Protein AF-A0A820L329-F1 (afdb_monomer)

Sequence (173 aa):
KFTYWPLSLTNNNYLNRQKLFRLERLPNFVTLNRSIDALGKIIDNKDSLLIKPFLNLSNNIDKDQLKNYAQDQIRNVENNLTDDNEYNHATLNNSQRQAIKNALENRLTFIQGPPGTGKTETSAWIIHLWLQNFFQEGQPILICAETHQAVDNLTRRLLQYRQYRLIRYGEPR

Mean predicted aligned error: 13.19 Å

Foldseek 3Di:
DDDDDDDDDDDDDDDDPDPPDDDDDDDDVVVVVVVVVVVVVCVVPVVPPLNVVVVVVVVPDDPVVQVVVLVVQQVPQVVFPPDCPVVVVDPDDPLLVVQLVCLSRGPDGDDDDDPPNCPLVSVLVSVVCCVVTPDDPPDDDDDDDPDLVSVVSSVVNNCVVVPDPDDDPDDRD

Radius of gyration: 24.5 Å; Cα contacts (8 Å, |Δi|>4): 62; chains: 1; bounding box: 47×42×77 Å

Solvent-accessible surface area (backbone atoms only — not comparable to full-atom values): 11709 Å² total; per-residue (Å²): 134,89,90,84,84,87,89,80,86,75,93,74,85,92,87,78,97,67,79,86,78,84,88,76,92,71,83,68,59,66,64,52,50,53,52,53,54,51,53,50,54,48,65,77,40,51,83,36,82,82,45,35,64,60,58,41,60,76,58,77,60,59,70,66,59,59,51,52,65,46,54,78,62,35,84,73,54,82,83,71,74,85,67,74,64,69,71,66,72,48,97,65,54,72,69,50,49,51,52,37,53,45,51,74,56,34,97,75,66,89,86,84,74,67,91,88,70,47,63,65,58,45,52,42,50,43,52,50,51,40,56,74,74,73,45,59,96,88,60,83,84,88,85,84,62,98,43,71,67,58,44,51,54,44,48,57,57,51,58,71,70,74,76,75,94,79,82,83,86,72,87,86,129

InterPro domains:
  IPR027417 P-loop containing nucleoside triphosphate hydrolase [G3DSA:3.40.50.300] (12-173)
  IPR027417 P-loop containing nucleoside triphosphate hydrolase [SSF52540] (43-165)
  IPR041677 DNA2/NAM7 helicase, helicase domain [PF13086] (92-171)
  IPR045055 DNA2/NAM7-like helicase [PTHR10887] (16-169)

pLDDT: mean 73.44, std 17.77, range [30.17, 94.19]

Organism: NCBI:txid392033

Structure (mmCIF, N/CA/C/O backbone):
data_AF-A0A820L329-F1
#
_entry.id   AF-A0A820L329-F1
#
loop_
_atom_site.group_PDB
_atom_site.id
_atom_site.type_symbol
_atom_site.label_atom_id
_atom_site.label_alt_id
_atom_site.label_comp_id
_atom_site.label_asym_id
_atom_site.label_entity_id
_atom_site.label_seq_id
_atom_site.pdbx_PDB_ins_code
_atom_site.Cartn_x
_atom_site.Cartn_y
_atom_site.Cartn_z
_atom_site.occupancy
_atom_site.B_iso_or_equiv
_atom_site.auth_seq_id
_atom_site.auth_comp_id
_atom_site.auth_asym_id
_atom_site.auth_atom_id
_atom_site.pdbx_PDB_model_num
ATOM 1 N N . LYS A 1 1 ? 24.594 5.298 -24.286 1.00 37.44 1 LYS A N 1
ATOM 2 C CA . LYS A 1 1 ? 24.791 3.947 -24.873 1.00 37.44 1 LYS A CA 1
ATOM 3 C C . LYS A 1 1 ? 24.658 4.089 -26.386 1.00 37.44 1 LYS A C 1
ATOM 5 O O . LYS A 1 1 ? 23.753 4.785 -26.813 1.00 37.44 1 LYS A O 1
ATOM 10 N N . PHE A 1 2 ? 25.638 3.556 -27.111 1.00 30.17 2 PHE A N 1
ATOM 11 C CA . PHE A 1 2 ? 26.099 3.905 -28.462 1.00 30.17 2 PHE A CA 1
ATOM 12 C C . PHE A 1 2 ? 25.037 4.179 -29.540 1.00 30.17 2 PHE A C 1
ATOM 14 O O . PHE A 1 2 ? 24.127 3.382 -29.739 1.00 30.17 2 PHE A O 1
ATOM 21 N N . THR A 1 3 ? 25.248 5.250 -30.308 1.00 33.88 3 THR A N 1
ATOM 22 C CA . THR A 1 3 ? 24.718 5.429 -31.667 1.00 33.88 3 THR A CA 1
ATOM 23 C C . THR A 1 3 ? 25.863 5.197 -32.652 1.00 33.88 3 THR A C 1
ATOM 25 O O . THR A 1 3 ? 26.826 5.959 -32.659 1.00 33.88 3 THR A O 1
ATOM 28 N N . TYR A 1 4 ? 25.773 4.132 -33.447 1.00 36.66 4 TYR A N 1
ATOM 29 C CA . TYR A 1 4 ? 26.668 3.837 -34.570 1.00 36.66 4 TYR A CA 1
ATOM 30 C C . TYR A 1 4 ? 25.865 3.994 -35.865 1.00 36.66 4 TYR A C 1
ATOM 32 O O . TYR A 1 4 ? 24.697 3.605 -35.898 1.00 36.66 4 TYR A O 1
ATOM 40 N N . TRP A 1 5 ? 26.466 4.568 -36.910 1.00 54.19 5 TRP A N 1
ATOM 41 C CA . TRP A 1 5 ? 25.777 4.896 -38.162 1.00 54.19 5 TRP A CA 1
ATOM 42 C C . TRP A 1 5 ? 26.609 4.475 -39.377 1.00 54.19 5 TRP A C 1
ATOM 44 O O . TRP A 1 5 ? 27.656 5.077 -39.614 1.00 54.19 5 TRP A O 1
ATOM 54 N N . PRO A 1 6 ? 26.162 3.505 -40.194 1.00 39.22 6 PRO A N 1
ATOM 55 C CA . PRO A 1 6 ? 26.662 3.354 -41.547 1.00 39.22 6 PRO A CA 1
ATOM 56 C C . PRO A 1 6 ? 25.596 3.869 -42.524 1.00 39.22 6 PRO A C 1
ATOM 58 O O . PRO A 1 6 ? 24.567 3.237 -42.745 1.00 39.22 6 PRO A O 1
ATOM 61 N N . LEU A 1 7 ? 25.834 5.046 -43.104 1.00 42.06 7 LEU A N 1
ATOM 62 C CA . LEU A 1 7 ? 25.127 5.500 -44.303 1.00 42.06 7 LEU A CA 1
ATOM 63 C C . LEU A 1 7 ? 25.887 4.954 -45.514 1.00 42.06 7 LEU A C 1
ATOM 65 O O . LEU A 1 7 ? 26.900 5.522 -45.911 1.00 42.06 7 LEU A O 1
ATOM 69 N N . SER A 1 8 ? 25.395 3.875 -46.117 1.00 40.34 8 SER A N 1
ATOM 70 C CA . SER A 1 8 ? 25.699 3.552 -47.512 1.00 40.34 8 SER A CA 1
ATOM 71 C C . SER A 1 8 ? 24.401 3.580 -48.316 1.00 40.34 8 SER A C 1
ATOM 73 O O . SER A 1 8 ? 23.662 2.605 -48.420 1.00 40.34 8 SER A O 1
ATOM 75 N N . LEU A 1 9 ? 24.103 4.751 -48.880 1.00 44.81 9 LEU A N 1
ATOM 76 C CA . LEU A 1 9 ? 23.098 4.901 -49.926 1.00 44.81 9 LEU A CA 1
ATOM 77 C C . LEU A 1 9 ? 23.744 4.452 -51.238 1.00 44.81 9 LEU A C 1
ATOM 79 O O . LEU A 1 9 ? 24.475 5.216 -51.864 1.00 44.81 9 LEU A O 1
ATOM 83 N N . THR A 1 10 ? 23.510 3.204 -51.642 1.00 40.66 10 THR A N 1
ATOM 84 C CA . THR A 1 10 ? 23.747 2.811 -53.033 1.00 40.66 10 THR A CA 1
ATOM 85 C C . THR A 1 10 ? 22.463 3.033 -53.819 1.00 40.66 10 THR A C 1
ATOM 87 O O . THR A 1 10 ? 21.402 2.501 -53.499 1.00 40.66 10 THR A O 1
ATOM 90 N N . ASN A 1 11 ? 22.574 3.891 -54.830 1.00 43.16 11 ASN A N 1
ATOM 91 C CA . ASN A 1 11 ? 21.551 4.134 -55.832 1.00 43.16 11 ASN A CA 1
ATOM 92 C C . ASN A 1 11 ? 21.345 2.853 -56.644 1.00 43.16 11 ASN A C 1
ATOM 94 O O . ASN A 1 11 ? 22.139 2.578 -57.539 1.00 43.16 11 ASN A O 1
ATOM 98 N N . ASN A 1 12 ? 20.294 2.086 -56.360 1.00 38.50 12 ASN A N 1
ATOM 99 C CA . ASN A 1 12 ? 19.548 1.404 -57.410 1.00 38.50 12 ASN A CA 1
ATOM 100 C C . ASN A 1 12 ? 18.160 0.970 -56.936 1.00 38.50 12 ASN A C 1
ATOM 102 O O . ASN A 1 12 ? 17.969 0.425 -55.853 1.00 38.50 12 ASN A O 1
ATOM 106 N N . ASN A 1 13 ? 17.198 1.294 -57.791 1.00 49.25 13 ASN A N 1
ATOM 107 C CA . ASN A 1 13 ? 15.767 1.125 -57.623 1.00 49.25 13 ASN A CA 1
ATOM 108 C C . ASN A 1 13 ? 15.326 -0.348 -57.523 1.00 49.25 13 ASN A C 1
ATOM 110 O O . ASN A 1 13 ? 16.001 -1.252 -58.007 1.00 49.25 13 ASN A O 1
ATOM 114 N N . TYR A 1 14 ? 14.090 -0.507 -57.032 1.00 43.03 14 TYR A N 1
ATOM 115 C CA . TYR A 1 14 ? 13.222 -1.688 -57.118 1.00 43.03 14 TYR A CA 1
ATOM 116 C C . TYR A 1 14 ? 13.489 -2.801 -56.094 1.00 43.03 14 TYR A C 1
ATOM 118 O O . TYR A 1 14 ? 14.047 -3.831 -56.438 1.00 43.03 14 TYR A O 1
ATOM 126 N N . LEU A 1 15 ? 13.026 -2.605 -54.848 1.00 42.00 15 LEU A N 1
ATOM 127 C CA . LEU A 1 15 ? 12.323 -3.597 -54.005 1.00 42.00 15 LEU A CA 1
ATOM 128 C C . LEU A 1 15 ? 12.117 -3.048 -52.576 1.00 42.00 15 LEU A C 1
ATOM 130 O O . LEU A 1 15 ? 13.067 -2.865 -51.826 1.00 42.00 15 LEU A O 1
ATOM 134 N N . ASN A 1 16 ? 10.841 -2.878 -52.209 1.00 41.09 16 ASN A N 1
ATOM 135 C CA . ASN A 1 16 ? 10.220 -3.135 -50.900 1.00 41.09 16 ASN A CA 1
ATOM 136 C C . ASN A 1 16 ? 9.482 -1.987 -50.208 1.00 41.09 16 ASN A C 1
ATOM 138 O O . ASN A 1 16 ? 9.943 -0.862 -50.064 1.00 41.09 16 ASN A O 1
ATOM 142 N N . ARG A 1 17 ? 8.330 -2.384 -49.658 1.00 46.44 17 ARG A N 1
ATOM 143 C CA . ARG A 1 17 ? 7.530 -1.741 -48.611 1.00 46.44 17 ARG A CA 1
ATOM 144 C C . ARG A 1 17 ? 8.326 -1.551 -47.303 1.00 46.44 17 ARG A C 1
ATOM 146 O O . ARG A 1 17 ? 7.874 -1.963 -46.242 1.00 46.44 17 ARG A O 1
ATOM 153 N N . GLN A 1 18 ? 9.513 -0.959 -47.351 1.00 53.59 18 GLN A N 1
ATOM 154 C CA . GLN A 1 18 ? 10.303 -0.600 -46.178 1.00 53.59 18 GLN A CA 1
ATOM 155 C C . GLN A 1 18 ? 10.213 0.912 -45.989 1.00 53.59 18 GLN A C 1
ATOM 157 O O . GLN A 1 18 ? 11.129 1.662 -46.312 1.00 53.59 18 GLN A O 1
ATOM 162 N N . LYS A 1 19 ? 9.071 1.384 -45.475 1.00 63.12 19 LYS A N 1
ATOM 163 C CA . LYS A 1 19 ? 9.044 2.714 -44.858 1.00 63.12 19 LYS A CA 1
ATOM 164 C C . LYS A 1 19 ? 10.037 2.667 -43.695 1.00 63.12 19 LYS A C 1
ATOM 166 O O . LYS A 1 19 ? 9.826 1.913 -42.748 1.00 63.12 19 LYS A O 1
ATOM 171 N N . LEU A 1 20 ? 11.130 3.423 -43.788 1.00 72.19 20 LEU A N 1
ATOM 172 C CA . LEU A 1 20 ? 12.018 3.630 -42.649 1.00 72.19 20 LEU A CA 1
ATOM 173 C C . LEU A 1 20 ? 11.247 4.439 -41.601 1.00 72.19 20 LEU A C 1
ATOM 175 O O . LEU A 1 20 ? 10.922 5.604 -41.822 1.00 72.19 20 LEU A O 1
ATOM 179 N N . PHE A 1 21 ? 10.935 3.811 -40.470 1.00 80.56 21 PHE A N 1
ATOM 180 C CA . PHE A 1 21 ? 10.351 4.488 -39.318 1.00 80.56 21 PHE A CA 1
ATOM 181 C C . PHE A 1 21 ? 11.456 4.827 -38.319 1.00 80.56 21 PHE A C 1
ATOM 183 O O . PHE A 1 21 ? 12.270 3.975 -37.965 1.00 80.56 21 PHE A O 1
ATOM 190 N N . ARG A 1 22 ? 11.465 6.073 -37.840 1.00 83.19 22 ARG A N 1
ATOM 191 C CA . ARG A 1 22 ? 12.296 6.513 -36.717 1.00 83.19 22 ARG A CA 1
ATOM 192 C C . ARG A 1 22 ? 11.413 6.576 -35.479 1.00 83.19 22 ARG A C 1
ATOM 194 O O . ARG A 1 22 ? 10.437 7.319 -35.455 1.00 83.19 22 ARG A O 1
ATOM 201 N N . LEU A 1 23 ? 11.754 5.791 -34.465 1.00 87.94 23 LEU A N 1
ATOM 202 C CA . LEU A 1 23 ? 11.126 5.858 -33.150 1.00 87.94 23 LEU A CA 1
ATOM 203 C C . LEU A 1 23 ? 12.011 6.696 -32.236 1.00 87.94 23 LEU A C 1
ATOM 205 O O . LEU A 1 23 ? 13.149 6.325 -31.954 1.00 87.94 23 LEU A O 1
ATOM 209 N N . GLU A 1 24 ? 11.478 7.820 -31.771 1.00 90.00 24 GLU A N 1
ATOM 210 C CA . GLU A 1 24 ? 12.143 8.672 -30.791 1.00 90.00 24 GLU A CA 1
ATOM 211 C C . GLU A 1 24 ? 11.385 8.639 -29.473 1.00 90.00 24 GLU A C 1
ATOM 213 O O . GLU A 1 24 ? 10.159 8.756 -29.431 1.00 90.00 24 GLU A O 1
ATOM 218 N N . ARG A 1 25 ? 12.121 8.485 -28.370 1.00 87.94 25 ARG A N 1
ATOM 219 C CA . ARG A 1 25 ? 11.538 8.568 -27.035 1.00 87.94 25 ARG A CA 1
ATOM 220 C C . ARG A 1 25 ? 11.445 10.033 -26.627 1.00 87.94 25 ARG A C 1
ATOM 222 O O . ARG A 1 25 ? 12.459 10.653 -26.321 1.00 87.94 25 ARG A O 1
ATOM 229 N N . LEU A 1 26 ? 10.226 10.549 -26.579 1.00 91.00 26 LEU A N 1
ATOM 230 C CA . LEU A 1 26 ? 9.940 11.897 -26.100 1.00 91.00 26 LEU A CA 1
ATOM 231 C C . LEU A 1 26 ? 9.678 11.917 -24.581 1.00 91.00 26 LEU A C 1
ATOM 233 O O . LEU A 1 26 ? 9.409 10.866 -23.981 1.00 91.00 26 LEU A O 1
ATOM 237 N N . PRO A 1 27 ? 9.748 13.098 -23.939 1.00 87.06 27 PRO A N 1
ATOM 238 C CA . PRO A 1 27 ? 9.321 13.275 -22.555 1.00 87.06 27 PRO A CA 1
ATOM 239 C C . PRO A 1 27 ? 7.856 12.866 -22.346 1.00 87.06 27 PRO A C 1
ATOM 241 O O . PRO A 1 27 ? 7.007 13.042 -23.220 1.00 87.06 27 PRO A O 1
ATOM 244 N N . ASN A 1 28 ? 7.542 12.332 -21.163 1.00 86.88 28 ASN A N 1
ATOM 245 C CA . ASN A 1 28 ? 6.184 11.908 -20.829 1.00 86.88 28 ASN A CA 1
ATOM 246 C C . ASN A 1 28 ? 5.343 13.089 -20.318 1.00 86.88 28 ASN A C 1
ATOM 248 O O . ASN A 1 28 ? 5.148 13.265 -19.114 1.00 86.88 28 ASN A O 1
ATOM 252 N N . PHE A 1 29 ? 4.827 13.886 -21.252 1.00 91.00 29 PHE A N 1
ATOM 253 C CA . PHE A 1 29 ? 3.958 15.024 -20.943 1.00 91.00 29 PHE A CA 1
ATOM 254 C C . PHE A 1 29 ? 2.618 14.611 -20.319 1.00 91.00 29 PHE A C 1
ATOM 256 O O . PHE A 1 29 ? 2.042 15.377 -19.553 1.00 91.00 29 PHE A O 1
ATOM 263 N N . VAL A 1 30 ? 2.141 13.385 -20.573 1.00 88.88 30 VAL A N 1
ATOM 264 C CA . VAL A 1 30 ? 0.887 12.881 -19.989 1.00 88.88 30 VAL A CA 1
ATOM 265 C C . VAL A 1 30 ? 1.001 12.770 -18.470 1.00 88.88 30 VAL A C 1
ATOM 267 O O . VAL A 1 30 ? 0.102 13.208 -17.756 1.00 88.88 30 VAL A O 1
ATOM 270 N N . THR A 1 31 ? 2.103 12.217 -17.955 1.00 87.75 31 THR A N 1
ATOM 271 C CA . THR A 1 31 ? 2.330 12.146 -16.503 1.00 87.75 31 THR A CA 1
ATOM 272 C C . THR A 1 31 ? 2.473 13.536 -15.889 1.00 87.75 31 THR A C 1
ATOM 274 O O . THR A 1 31 ? 1.893 13.781 -14.836 1.00 87.75 31 THR A O 1
ATOM 277 N N . LEU A 1 32 ? 3.187 14.453 -16.550 1.00 88.94 32 LEU A N 1
ATOM 278 C CA . LEU A 1 32 ? 3.360 15.819 -16.052 1.00 88.94 32 LEU A CA 1
ATOM 279 C C . LEU A 1 32 ? 2.019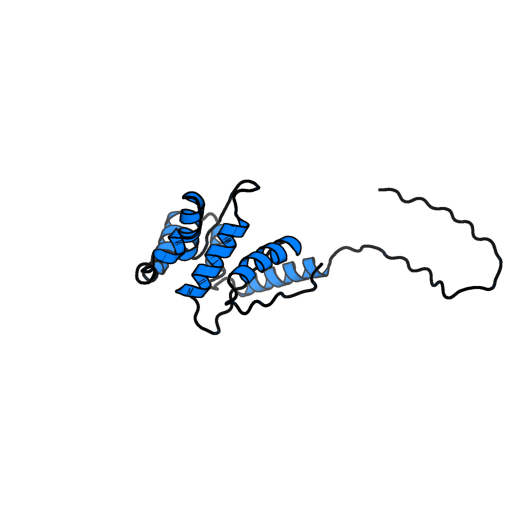 16.556 -15.935 1.00 88.94 32 LEU A C 1
ATOM 281 O O . LEU A 1 32 ? 1.706 17.087 -14.873 1.00 88.94 32 LEU A O 1
ATOM 285 N N . ASN A 1 33 ? 1.212 16.533 -16.997 1.00 94.19 33 ASN A N 1
ATOM 286 C CA . ASN A 1 33 ? -0.086 17.206 -17.013 1.00 94.19 33 ASN A CA 1
ATOM 287 C C . ASN A 1 33 ? -1.027 16.626 -15.952 1.00 94.19 33 ASN A C 1
ATOM 289 O O . ASN A 1 33 ? -1.658 17.382 -15.225 1.00 94.19 33 ASN A O 1
ATOM 293 N N . ARG A 1 34 ? -1.034 15.298 -15.761 1.00 92.12 34 ARG A N 1
ATOM 294 C CA . ARG A 1 34 ? -1.809 14.660 -14.681 1.00 92.12 34 ARG A CA 1
ATOM 295 C C . ARG A 1 34 ? -1.413 15.160 -13.292 1.00 92.12 34 ARG A C 1
ATOM 297 O O . ARG A 1 34 ? -2.289 15.345 -12.452 1.00 92.12 34 ARG A O 1
ATOM 304 N N . SER A 1 35 ? -0.121 15.371 -13.041 1.00 91.44 35 SER A N 1
ATOM 305 C CA . SER A 1 35 ? 0.350 15.923 -11.766 1.00 91.44 35 SER A CA 1
ATOM 306 C C . SER A 1 35 ? -0.083 17.379 -11.580 1.00 91.44 35 SER A C 1
ATOM 308 O O . SER A 1 35 ? -0.508 17.744 -10.487 1.00 91.44 35 SER A O 1
ATOM 310 N N . ILE A 1 36 ? -0.020 18.195 -12.637 1.00 90.50 36 ILE A N 1
ATOM 311 C CA . ILE A 1 36 ? -0.489 19.590 -12.608 1.00 90.50 36 ILE A CA 1
ATOM 312 C C . ILE A 1 36 ? -1.997 19.638 -12.321 1.00 90.50 36 ILE A C 1
ATOM 314 O O . ILE A 1 36 ? -2.421 20.341 -11.405 1.00 90.50 36 ILE A O 1
ATOM 318 N N . ASP A 1 37 ? -2.791 18.826 -13.019 1.00 92.38 37 ASP A N 1
ATOM 319 C CA . ASP A 1 37 ? -4.241 18.737 -12.816 1.00 92.38 37 ASP A CA 1
ATOM 320 C C . ASP A 1 37 ? -4.594 18.276 -11.393 1.00 92.38 37 ASP A C 1
ATOM 322 O O . ASP A 1 37 ? -5.532 18.784 -10.775 1.00 92.38 37 ASP A O 1
ATOM 326 N N . ALA A 1 38 ? -3.845 17.311 -10.848 1.00 88.12 38 ALA A N 1
ATOM 327 C CA . ALA A 1 38 ? -4.039 16.832 -9.482 1.00 88.12 38 ALA A CA 1
ATOM 328 C C . ALA A 1 38 ? -3.758 17.930 -8.446 1.00 88.12 38 ALA A C 1
ATOM 330 O O . ALA A 1 38 ? -4.527 18.083 -7.498 1.00 88.12 38 ALA A O 1
ATOM 331 N N . LEU A 1 39 ? -2.699 18.723 -8.642 1.00 86.00 39 LEU A N 1
ATOM 332 C CA . LEU A 1 39 ? -2.394 19.869 -7.783 1.00 86.00 39 LEU A CA 1
ATOM 333 C C . LEU A 1 39 ? -3.475 20.949 -7.872 1.00 86.00 39 LEU A C 1
ATOM 335 O O . LEU A 1 39 ? -3.884 21.466 -6.834 1.00 86.00 39 LEU A O 1
ATOM 339 N N . GLY A 1 40 ? -3.986 21.235 -9.073 1.00 86.81 40 GLY A N 1
ATOM 340 C CA . GLY A 1 40 ? -5.132 22.131 -9.254 1.00 86.81 40 GLY A CA 1
ATOM 341 C C . GLY A 1 40 ? -6.335 21.682 -8.421 1.00 86.81 40 GLY A C 1
ATOM 342 O O . GLY A 1 40 ? -6.833 22.431 -7.587 1.00 86.81 40 GLY A O 1
ATOM 343 N N . LYS A 1 41 ? -6.708 20.400 -8.518 1.00 86.56 41 LYS A N 1
ATOM 344 C CA . LYS A 1 41 ? -7.821 19.830 -7.736 1.00 86.56 41 LYS A CA 1
ATOM 345 C C . LYS A 1 41 ? -7.609 19.886 -6.223 1.00 86.56 41 LYS A C 1
ATOM 347 O O . LYS A 1 41 ? -8.582 20.044 -5.485 1.00 86.56 41 LYS A O 1
ATOM 352 N N . ILE A 1 42 ? -6.370 19.733 -5.753 1.00 83.06 42 ILE A N 1
ATOM 353 C CA . ILE A 1 42 ? -6.019 19.882 -4.331 1.00 83.06 42 ILE A CA 1
ATOM 354 C C . ILE A 1 42 ? -6.233 21.327 -3.879 1.00 83.06 42 ILE A C 1
ATOM 356 O O . ILE A 1 42 ? -6.761 21.555 -2.793 1.00 83.06 42 ILE A O 1
ATOM 360 N N . ILE A 1 43 ? -5.846 22.295 -4.713 1.00 81.88 43 ILE A N 1
ATOM 361 C CA . ILE A 1 43 ? -6.001 23.725 -4.435 1.00 81.88 43 ILE A CA 1
ATOM 362 C C . ILE A 1 43 ? -7.479 24.126 -4.389 1.00 81.88 43 ILE A C 1
ATOM 364 O O . ILE A 1 43 ? -7.855 24.917 -3.524 1.00 81.88 43 ILE A O 1
ATOM 368 N N . ASP A 1 44 ? -8.302 23.554 -5.262 1.00 83.12 44 ASP A N 1
ATOM 369 C CA . ASP A 1 44 ? -9.739 23.834 -5.309 1.00 83.12 44 ASP A CA 1
ATOM 370 C C . ASP A 1 44 ? -10.495 23.201 -4.127 1.00 83.12 44 ASP A C 1
ATOM 372 O O . ASP A 1 44 ? -11.516 23.722 -3.688 1.00 83.12 44 ASP A O 1
ATOM 376 N N . ASN A 1 45 ? -9.980 22.098 -3.566 1.00 80.69 45 ASN A N 1
ATOM 377 C CA . ASN A 1 45 ? -10.606 21.342 -2.473 1.00 80.69 45 ASN A CA 1
ATOM 378 C C . ASN A 1 45 ? -9.822 21.413 -1.149 1.00 80.69 45 ASN A C 1
ATOM 380 O O . ASN A 1 45 ? -9.800 20.441 -0.388 1.00 80.69 45 ASN A O 1
ATOM 384 N N . LYS A 1 46 ? -9.173 22.546 -0.850 1.00 69.38 46 LYS A N 1
ATOM 385 C CA . LYS A 1 46 ? -8.311 22.711 0.343 1.00 69.38 46 LYS A CA 1
ATOM 386 C C . LYS A 1 46 ? -9.002 22.380 1.668 1.00 69.38 46 LYS A C 1
ATOM 388 O O . LYS A 1 46 ? -8.359 21.846 2.569 1.00 69.38 46 LYS A O 1
ATOM 393 N N . ASP A 1 47 ? -10.300 22.651 1.770 1.00 68.94 47 ASP A N 1
ATOM 394 C CA . ASP A 1 47 ? -11.085 22.418 2.988 1.00 68.94 47 ASP A CA 1
ATOM 395 C C . ASP A 1 47 ? -11.614 20.985 3.121 1.00 68.94 47 ASP A C 1
ATOM 397 O O . ASP A 1 47 ? -12.202 20.632 4.145 1.00 68.94 47 ASP A O 1
ATOM 401 N N . SER A 1 48 ? -11.385 20.131 2.117 1.00 70.62 48 SER A N 1
ATOM 402 C CA . SER A 1 48 ? -11.776 18.727 2.185 1.00 70.62 48 SER A CA 1
ATOM 403 C C . SER A 1 48 ? -11.134 18.057 3.395 1.00 70.62 48 SER A C 1
ATOM 405 O O . SER A 1 48 ? -9.912 18.069 3.558 1.00 70.62 48 SER A O 1
ATOM 407 N N . LEU A 1 49 ? -11.951 17.385 4.209 1.00 62.75 49 LEU A N 1
ATOM 408 C CA . LEU A 1 49 ? -11.489 16.602 5.358 1.00 62.75 49 LEU A CA 1
ATOM 409 C C . LEU A 1 49 ? -10.454 15.539 4.956 1.00 62.75 49 LEU A C 1
ATOM 411 O O . LEU A 1 49 ? -9.660 15.102 5.787 1.00 62.75 49 LEU A O 1
ATOM 415 N N . LEU A 1 50 ? -10.447 15.100 3.692 1.00 66.56 50 LEU A N 1
ATOM 416 C CA . LEU A 1 50 ? -9.442 14.178 3.156 1.00 66.56 50 LEU A CA 1
ATOM 417 C C . LEU A 1 50 ? -8.084 14.847 2.969 1.00 66.56 50 LEU A C 1
ATOM 419 O O . LEU A 1 50 ? -7.077 14.225 3.268 1.00 66.56 50 LEU A O 1
ATOM 423 N N . ILE A 1 51 ? -8.055 16.094 2.506 1.00 68.38 51 ILE A N 1
ATOM 424 C CA . ILE A 1 51 ? -6.842 16.791 2.058 1.00 68.38 51 ILE A CA 1
ATOM 425 C C . ILE A 1 51 ? -6.240 17.637 3.185 1.00 68.38 51 ILE A C 1
ATOM 427 O O . ILE A 1 51 ? -5.020 17.717 3.323 1.00 68.38 51 ILE A O 1
ATOM 431 N N . LYS A 1 52 ? -7.089 18.218 4.035 1.00 66.94 52 LYS A N 1
ATOM 432 C CA . LYS A 1 52 ? -6.706 19.116 5.128 1.00 66.94 52 LYS A CA 1
ATOM 433 C C . LYS A 1 52 ? -5.640 18.538 6.074 1.00 66.94 52 LYS A C 1
ATOM 435 O O . LYS A 1 52 ? -4.694 19.266 6.371 1.00 66.94 52 LYS A O 1
ATOM 440 N N . PRO A 1 53 ? -5.686 17.253 6.494 1.00 65.50 53 PRO A N 1
ATOM 441 C CA . PRO A 1 53 ? -4.611 16.671 7.301 1.00 65.50 53 PRO A CA 1
ATOM 442 C C . PRO A 1 53 ? -3.252 16.684 6.583 1.00 65.50 53 PRO A C 1
ATOM 444 O O . PRO A 1 53 ? -2.233 16.959 7.208 1.00 65.50 53 PRO A O 1
ATOM 447 N N . PHE A 1 54 ? -3.231 16.452 5.266 1.00 66.56 54 PHE A N 1
ATOM 448 C CA . PHE A 1 54 ? -2.006 16.455 4.458 1.00 66.56 54 PHE A CA 1
ATOM 449 C C . PHE A 1 54 ? -1.472 17.864 4.190 1.00 66.56 54 PHE A C 1
ATOM 451 O O . PHE A 1 54 ? -0.261 18.070 4.209 1.00 66.56 54 PHE A O 1
ATOM 458 N N . LEU A 1 55 ? -2.351 18.847 3.980 1.00 64.56 55 LEU A N 1
ATOM 459 C CA . LEU A 1 55 ? -1.940 20.248 3.842 1.00 64.56 55 LEU A CA 1
ATOM 460 C C . LEU A 1 55 ? -1.382 20.793 5.155 1.00 64.56 55 LEU A C 1
ATOM 462 O O . LEU A 1 55 ? -0.349 21.460 5.157 1.00 64.56 55 LEU A O 1
ATOM 466 N N . ASN A 1 56 ? -2.019 20.446 6.273 1.00 61.56 56 ASN A N 1
ATOM 467 C CA . ASN A 1 56 ? -1.516 20.815 7.586 1.00 61.56 56 ASN A CA 1
ATOM 468 C C . ASN A 1 56 ? -0.156 20.157 7.854 1.00 61.56 56 ASN A C 1
ATOM 470 O O . ASN A 1 56 ? 0.696 20.824 8.423 1.00 61.56 56 ASN A O 1
ATOM 474 N N . LEU A 1 57 ? 0.104 18.927 7.369 1.00 61.12 57 LEU A N 1
ATOM 475 C CA . LEU A 1 57 ? 1.394 18.221 7.547 1.00 61.12 57 LEU A CA 1
ATOM 476 C C . LEU A 1 57 ? 2.570 19.004 6.957 1.00 61.12 57 LEU A C 1
A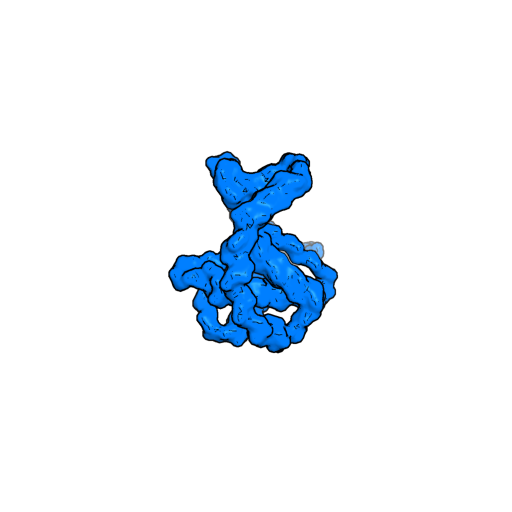TOM 478 O O . LEU A 1 57 ? 3.672 18.947 7.498 1.00 61.12 57 LEU A O 1
ATOM 482 N N . SER A 1 58 ? 2.326 19.771 5.893 1.00 59.06 58 SER A N 1
ATOM 483 C CA . SER A 1 58 ? 3.324 20.650 5.279 1.00 59.06 58 SER A CA 1
ATOM 484 C C . SER A 1 58 ? 3.577 21.936 6.076 1.00 59.06 58 SER A C 1
ATOM 486 O O . SER A 1 58 ? 4.633 22.547 5.921 1.00 59.06 58 SER A O 1
ATOM 488 N N . ASN A 1 59 ? 2.629 22.357 6.913 1.00 54.81 59 ASN A N 1
ATOM 489 C CA . ASN A 1 59 ? 2.685 23.589 7.691 1.00 54.81 59 ASN A CA 1
ATOM 490 C C . ASN A 1 59 ? 2.980 23.253 9.158 1.00 54.81 59 ASN A C 1
ATOM 492 O O . ASN A 1 59 ? 2.085 23.373 9.985 1.00 54.81 59 ASN A O 1
ATOM 496 N N . ASN A 1 60 ? 4.206 22.790 9.455 1.00 53.78 60 ASN A N 1
ATOM 497 C CA . ASN A 1 60 ? 4.735 22.533 10.811 1.00 53.78 60 ASN A CA 1
ATOM 498 C C . ASN A 1 60 ? 3.645 22.161 11.836 1.00 53.78 60 ASN A C 1
ATOM 500 O O . ASN A 1 60 ? 3.273 22.975 12.682 1.00 53.78 60 ASN A O 1
ATOM 504 N N . ILE A 1 61 ? 3.096 20.945 11.735 1.00 55.78 61 ILE A N 1
ATOM 505 C CA . ILE A 1 61 ? 2.033 20.541 12.657 1.00 55.78 61 ILE A CA 1
ATOM 506 C C . ILE A 1 61 ? 2.574 20.435 14.079 1.00 55.78 61 ILE A C 1
ATOM 508 O O . ILE A 1 61 ? 3.506 19.679 14.363 1.00 55.78 61 ILE A O 1
ATOM 512 N N . ASP A 1 62 ? 1.887 21.127 14.979 1.00 57.91 62 ASP A N 1
ATOM 513 C CA . ASP A 1 62 ? 1.895 20.846 16.401 1.00 57.91 62 ASP A CA 1
ATOM 514 C C . ASP A 1 62 ? 1.434 19.398 16.673 1.00 57.91 62 ASP A C 1
ATOM 516 O O . ASP A 1 62 ? 0.305 19.009 16.357 1.00 57.91 62 ASP A O 1
ATOM 520 N N . LYS A 1 63 ? 2.326 18.570 17.231 1.00 59.41 63 LYS A N 1
ATOM 521 C CA . LYS A 1 63 ? 2.138 17.114 17.409 1.00 59.41 63 LYS A CA 1
ATOM 522 C C . LYS A 1 63 ? 0.846 16.759 18.149 1.00 59.41 63 LYS A C 1
ATOM 524 O O . LYS A 1 63 ? 0.308 15.669 17.943 1.00 59.41 63 LYS A O 1
ATOM 529 N N . ASP A 1 64 ? 0.348 17.666 18.976 1.00 58.72 64 ASP A N 1
ATOM 530 C CA . ASP A 1 64 ? -0.859 17.467 19.769 1.00 58.72 64 ASP A CA 1
ATOM 531 C C . ASP A 1 64 ? -2.142 17.601 18.932 1.00 58.72 64 ASP A C 1
ATOM 533 O O . ASP A 1 64 ? -3.108 16.875 19.168 1.00 58.72 64 ASP A O 1
ATOM 537 N N . GLN A 1 65 ? -2.133 18.400 17.857 1.00 59.28 65 GLN A N 1
ATOM 538 C CA . GLN A 1 65 ? -3.258 18.455 16.917 1.00 59.28 65 GLN A CA 1
ATOM 539 C C . GLN A 1 65 ? -3.418 17.139 16.143 1.00 59.28 65 GLN A C 1
ATOM 541 O O . GLN A 1 65 ? -4.537 16.656 15.979 1.00 59.28 65 GLN A O 1
ATOM 546 N N . LEU A 1 66 ? -2.315 16.513 15.713 1.00 57.84 66 LEU A N 1
ATOM 547 C CA . LEU A 1 66 ? -2.355 15.208 15.032 1.00 57.84 66 LEU A CA 1
ATOM 548 C C . LEU A 1 66 ? -2.912 14.097 15.928 1.00 57.84 66 LEU A C 1
ATOM 550 O O . LEU A 1 66 ? -3.665 13.251 15.447 1.00 57.84 66 LEU A O 1
ATOM 554 N N . LYS A 1 67 ? -2.567 14.105 17.222 1.00 60.81 67 LYS A N 1
ATOM 555 C CA . LYS A 1 67 ? -3.089 13.126 18.188 1.00 60.81 67 LYS A CA 1
ATOM 556 C C . LYS A 1 67 ? -4.599 13.251 18.368 1.00 60.81 67 LYS A C 1
ATOM 558 O O . LYS A 1 67 ? -5.282 12.232 18.339 1.00 60.81 67 LYS A O 1
ATOM 563 N N . ASN A 1 68 ? -5.114 14.474 18.474 1.00 58.16 68 ASN A N 1
ATOM 564 C CA . ASN A 1 68 ? -6.549 14.713 18.637 1.00 58.16 68 ASN A CA 1
ATOM 565 C C . ASN A 1 68 ? -7.343 14.287 17.386 1.00 58.16 68 ASN A C 1
ATOM 567 O O . ASN A 1 68 ? -8.345 13.588 17.504 1.00 58.16 68 ASN A O 1
ATOM 571 N N . TYR A 1 69 ? -6.840 14.588 16.180 1.00 55.72 69 TYR A N 1
ATOM 572 C CA . TYR A 1 69 ? -7.459 14.125 14.926 1.00 55.72 69 TYR A CA 1
ATOM 573 C C . TYR A 1 69 ? -7.457 12.596 14.768 1.00 55.72 69 TYR A C 1
ATOM 575 O O . TYR A 1 69 ? -8.381 12.046 14.168 1.00 55.72 69 TYR A O 1
ATOM 583 N N . ALA A 1 70 ? -6.425 11.908 15.268 1.00 54.75 70 ALA A N 1
ATOM 584 C CA . ALA A 1 70 ? -6.388 10.448 15.279 1.00 54.75 70 ALA A CA 1
ATOM 585 C C . ALA A 1 70 ? -7.395 9.873 16.292 1.00 54.75 70 ALA A C 1
ATOM 587 O O . ALA A 1 70 ? -8.142 8.957 15.961 1.00 54.75 70 ALA A O 1
ATOM 588 N N . GLN A 1 71 ? -7.468 10.441 17.500 1.00 55.84 71 GLN A N 1
ATOM 589 C CA . GLN A 1 71 ? -8.323 9.947 18.587 1.00 55.84 71 GLN A CA 1
ATOM 590 C C . GLN A 1 71 ? -9.826 10.081 18.314 1.00 55.84 71 GLN A C 1
ATOM 592 O O . GLN A 1 71 ? -10.574 9.159 18.644 1.00 55.84 71 GLN A O 1
ATOM 597 N N . ASP A 1 72 ? -10.272 11.150 17.650 1.00 54.47 72 ASP A N 1
ATOM 598 C CA . ASP A 1 72 ? -11.696 11.358 17.335 1.00 54.47 72 ASP A CA 1
ATOM 599 C C . ASP A 1 72 ? -12.276 10.318 16.354 1.00 54.47 72 ASP A C 1
ATOM 601 O O . ASP A 1 72 ? -13.491 10.233 16.189 1.00 54.47 72 ASP A O 1
ATOM 605 N N . GLN A 1 73 ? -11.431 9.513 15.700 1.00 52.00 73 GLN A N 1
ATOM 606 C CA . GLN A 1 73 ? -11.846 8.497 14.723 1.00 52.00 73 GLN A CA 1
ATOM 607 C C . GLN A 1 73 ? -11.636 7.048 15.215 1.00 52.00 73 GLN A C 1
ATOM 609 O O . GLN A 1 73 ? -12.222 6.130 14.646 1.00 52.00 73 GLN A O 1
ATOM 614 N N . ILE A 1 74 ? -10.857 6.833 16.287 1.00 52.91 74 ILE A N 1
ATOM 615 C CA . ILE A 1 74 ? -10.518 5.497 16.830 1.00 52.91 74 ILE A CA 1
ATOM 616 C C . ILE A 1 74 ? -11.685 4.867 17.612 1.00 52.91 74 ILE A C 1
ATOM 618 O O . ILE A 1 74 ? -11.832 3.645 17.627 1.00 52.91 74 ILE A O 1
ATOM 622 N N . ARG A 1 75 ? -12.583 5.678 18.192 1.00 46.41 75 ARG A N 1
ATOM 623 C CA . ARG A 1 75 ? -13.679 5.208 19.070 1.00 46.41 75 ARG A CA 1
ATOM 624 C C . ARG A 1 75 ? -14.677 4.224 18.438 1.00 46.41 75 ARG A C 1
ATOM 626 O O . ARG A 1 75 ? -15.441 3.613 19.176 1.00 46.41 75 ARG A O 1
ATOM 633 N N . ASN A 1 76 ? -14.667 4.043 17.116 1.00 48.25 76 ASN A N 1
ATOM 634 C CA . ASN A 1 76 ? -15.581 3.131 16.420 1.00 48.25 76 ASN A CA 1
ATOM 635 C C . ASN A 1 76 ? -14.941 1.805 15.963 1.00 48.25 76 ASN A C 1
ATOM 637 O O . ASN A 1 76 ? -15.669 0.933 15.497 1.00 48.25 76 ASN A O 1
ATOM 641 N N . VAL A 1 77 ? -13.617 1.625 16.082 1.00 50.84 77 VAL A N 1
ATOM 642 C CA . VAL A 1 77 ? -12.921 0.422 15.569 1.00 50.84 77 VAL A CA 1
ATOM 643 C C . VAL A 1 77 ? -12.739 -0.659 16.640 1.00 50.84 77 VAL A C 1
ATOM 645 O O . VAL A 1 77 ? -12.809 -1.845 16.322 1.00 50.84 77 VAL A O 1
ATOM 648 N N . GLU A 1 78 ? -12.592 -0.280 17.913 1.00 48.94 78 GLU A N 1
ATOM 649 C CA . GLU A 1 78 ? -12.329 -1.226 19.015 1.00 48.94 78 GLU A CA 1
ATOM 650 C C . GLU A 1 78 ? -13.443 -2.272 19.222 1.00 48.94 78 GLU A C 1
ATOM 652 O O . GLU A 1 78 ? -13.182 -3.335 19.776 1.00 48.94 78 GLU A O 1
ATOM 657 N N . ASN A 1 79 ? -14.661 -2.031 18.722 1.00 46.72 79 ASN A N 1
ATOM 658 C CA . ASN A 1 79 ? -15.796 -2.940 18.915 1.00 46.72 79 ASN A CA 1
ATOM 659 C C . ASN A 1 79 ? -15.955 -4.023 17.828 1.00 46.72 79 ASN A C 1
ATOM 661 O O . ASN A 1 79 ? -16.801 -4.895 17.999 1.00 46.72 79 ASN A O 1
ATOM 665 N N . ASN A 1 80 ? -15.169 -4.000 16.740 1.00 49.31 80 ASN A N 1
ATOM 666 C CA . ASN A 1 80 ? -15.345 -4.919 15.597 1.00 49.31 80 ASN A CA 1
ATOM 667 C C . ASN A 1 80 ? -14.158 -5.866 15.331 1.00 49.31 80 ASN A C 1
ATOM 6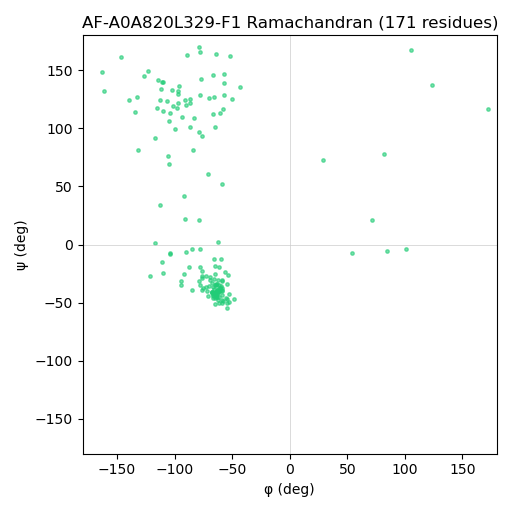69 O O . ASN A 1 80 ? -14.208 -6.648 14.388 1.00 49.31 80 ASN A O 1
ATOM 673 N N . LEU A 1 81 ? -13.091 -5.831 16.135 1.00 51.56 81 LEU A N 1
ATOM 674 C CA . LEU A 1 81 ? -11.922 -6.715 15.975 1.00 51.56 81 LEU A CA 1
ATOM 675 C C . LEU A 1 81 ? -12.049 -8.016 16.795 1.00 51.56 81 LEU A C 1
ATOM 677 O O . LEU A 1 81 ? -11.089 -8.453 17.420 1.00 51.56 81 LEU A O 1
ATOM 681 N N . THR A 1 82 ? -13.231 -8.636 16.829 1.00 44.88 82 THR A N 1
ATOM 682 C CA . THR A 1 82 ? -13.520 -9.821 17.662 1.00 44.88 82 THR A CA 1
ATOM 683 C C . THR A 1 82 ? -13.272 -11.177 16.994 1.00 44.88 82 THR A C 1
ATOM 685 O O . THR A 1 82 ? -13.789 -12.179 17.479 1.00 44.88 82 THR A O 1
ATOM 688 N N . ASP A 1 83 ? -12.444 -11.272 15.948 1.00 47.53 83 ASP A N 1
ATOM 689 C CA . ASP A 1 83 ? -12.061 -12.582 15.397 1.00 47.53 83 ASP A CA 1
ATOM 690 C C . ASP A 1 83 ? -10.542 -12.715 15.183 1.00 47.53 83 ASP A C 1
ATOM 692 O O . ASP A 1 83 ? -9.992 -12.585 14.089 1.00 47.53 83 ASP A O 1
ATOM 696 N N . ASP A 1 84 ? -9.851 -13.020 16.284 1.00 51.44 84 ASP A N 1
ATOM 697 C CA . ASP A 1 84 ? -8.405 -13.279 16.402 1.00 51.44 84 ASP A CA 1
ATOM 698 C C . ASP A 1 84 ? -7.899 -14.506 15.604 1.00 51.44 84 ASP A C 1
ATOM 700 O O . ASP A 1 84 ? -6.715 -14.860 15.658 1.00 51.44 84 ASP A O 1
ATOM 704 N N . ASN A 1 85 ? -8.765 -15.192 14.859 1.00 52.78 85 ASN A N 1
ATOM 705 C CA . ASN A 1 85 ? -8.453 -16.502 14.297 1.00 52.78 85 ASN A CA 1
ATOM 706 C C . ASN A 1 85 ? -7.699 -16.429 12.956 1.00 52.78 85 ASN A C 1
ATOM 708 O O . ASN A 1 85 ? -6.740 -17.174 12.761 1.00 52.78 85 ASN A O 1
ATOM 712 N N . GLU A 1 86 ? -8.023 -15.498 12.052 1.00 53.34 86 GLU A N 1
ATOM 713 C CA . GLU A 1 86 ? -7.323 -15.401 10.753 1.00 53.34 86 GLU A CA 1
ATOM 714 C C . GLU A 1 86 ? -5.956 -14.695 10.877 1.00 53.34 86 GLU A C 1
ATOM 716 O O . GLU A 1 86 ? -4.983 -15.055 10.209 1.00 53.34 86 GLU A O 1
ATOM 721 N N . TYR A 1 87 ? -5.848 -13.755 11.823 1.00 49.81 87 TYR A N 1
ATOM 722 C CA . TYR A 1 87 ? -4.637 -12.979 12.118 1.00 49.81 87 TYR A CA 1
ATOM 723 C C . TYR A 1 87 ? -3.456 -13.844 12.590 1.00 49.81 87 TYR A C 1
ATOM 725 O O . TYR A 1 87 ? -2.287 -13.527 12.346 1.00 49.81 87 TYR A O 1
ATOM 733 N N . ASN A 1 88 ? -3.763 -14.958 13.259 1.00 50.06 88 ASN A N 1
ATOM 734 C CA . ASN A 1 88 ? -2.782 -15.889 13.808 1.00 50.06 88 ASN A CA 1
ATOM 735 C C . ASN A 1 88 ? -2.333 -16.971 12.813 1.00 50.06 88 ASN A C 1
ATOM 737 O O . ASN A 1 88 ? -1.256 -17.540 12.994 1.00 50.06 88 ASN A O 1
ATOM 741 N N . HIS A 1 89 ? -3.101 -17.227 11.748 1.00 49.81 89 HIS A N 1
ATOM 742 C CA . HIS A 1 89 ? -2.737 -18.200 10.709 1.00 49.81 89 HIS A CA 1
ATOM 743 C C . HIS A 1 89 ? -1.687 -17.678 9.723 1.00 49.81 89 HIS A C 1
ATOM 745 O O . HIS A 1 89 ? -1.000 -18.462 9.066 1.00 49.81 89 HIS A O 1
ATOM 751 N N . ALA A 1 90 ? -1.515 -16.361 9.648 1.00 59.94 90 ALA A N 1
ATOM 752 C CA . ALA A 1 90 ? -0.455 -15.740 8.880 1.00 59.94 90 ALA A CA 1
ATOM 753 C C . ALA A 1 90 ? 0.881 -15.830 9.636 1.00 59.94 90 ALA A C 1
ATOM 755 O O . ALA A 1 90 ? 0.992 -15.392 10.785 1.00 59.94 90 ALA A O 1
ATOM 756 N N . THR A 1 91 ? 1.940 -16.317 8.984 1.00 72.12 91 THR A N 1
ATOM 757 C CA . THR A 1 91 ? 3.324 -16.240 9.489 1.00 72.12 91 THR A CA 1
ATOM 758 C C . THR A 1 91 ? 3.852 -14.799 9.425 1.00 72.12 91 THR A C 1
ATOM 760 O O . THR A 1 91 ? 4.804 -14.500 8.704 1.00 72.12 91 THR A O 1
ATOM 763 N N . LEU A 1 92 ? 3.198 -13.881 10.138 1.00 82.06 92 LEU A N 1
ATOM 764 C CA . LEU A 1 92 ? 3.578 -12.480 10.274 1.00 82.06 92 LEU A CA 1
ATOM 765 C C . LEU A 1 92 ? 4.369 -12.290 11.562 1.00 82.06 92 LEU A C 1
ATOM 767 O O . LEU A 1 92 ? 3.991 -12.790 12.622 1.00 82.06 92 LEU A O 1
ATOM 771 N N . ASN A 1 93 ? 5.453 -11.527 11.481 1.00 87.38 93 ASN A N 1
ATOM 772 C CA . ASN A 1 93 ? 6.207 -11.156 12.671 1.00 87.38 93 ASN A CA 1
ATOM 773 C C . ASN A 1 93 ? 5.517 -10.007 13.437 1.00 87.38 93 ASN A C 1
ATOM 775 O O . ASN A 1 93 ? 4.590 -9.358 12.945 1.00 87.38 93 ASN A O 1
ATOM 779 N N . ASN A 1 94 ? 5.996 -9.726 14.651 1.00 86.88 94 ASN A N 1
ATOM 780 C CA . ASN A 1 94 ? 5.398 -8.711 15.525 1.00 86.88 94 ASN A CA 1
ATOM 781 C C . ASN A 1 94 ? 5.379 -7.303 14.907 1.00 86.88 94 ASN A C 1
ATOM 783 O O . ASN A 1 94 ? 4.414 -6.570 15.107 1.00 86.88 94 ASN A O 1
ATOM 787 N N . SER A 1 95 ? 6.402 -6.914 14.138 1.00 89.06 95 SER A N 1
ATOM 788 C CA . SER A 1 95 ? 6.441 -5.579 13.526 1.00 89.06 95 SER A CA 1
ATOM 789 C C . SER A 1 95 ? 5.447 -5.437 12.374 1.00 89.06 95 SER A C 1
ATOM 791 O O . SER A 1 95 ? 4.818 -4.390 12.239 1.00 89.06 95 SER A O 1
ATOM 793 N N . GLN A 1 96 ? 5.241 -6.493 11.585 1.00 90.06 96 GLN A N 1
ATOM 794 C CA . GLN A 1 96 ? 4.212 -6.535 10.545 1.00 90.06 96 GLN A CA 1
ATOM 795 C C . GLN A 1 96 ? 2.810 -6.499 11.153 1.00 90.06 96 GLN A C 1
ATOM 797 O O . GLN A 1 96 ? 1.975 -5.731 10.686 1.00 90.06 96 GLN A O 1
ATOM 802 N N . ARG A 1 97 ? 2.573 -7.259 12.230 1.00 88.31 97 ARG A N 1
ATOM 803 C CA . ARG A 1 97 ? 1.314 -7.208 12.987 1.00 88.31 97 ARG A CA 1
ATOM 804 C C . ARG A 1 97 ? 1.040 -5.799 13.509 1.00 88.31 97 ARG A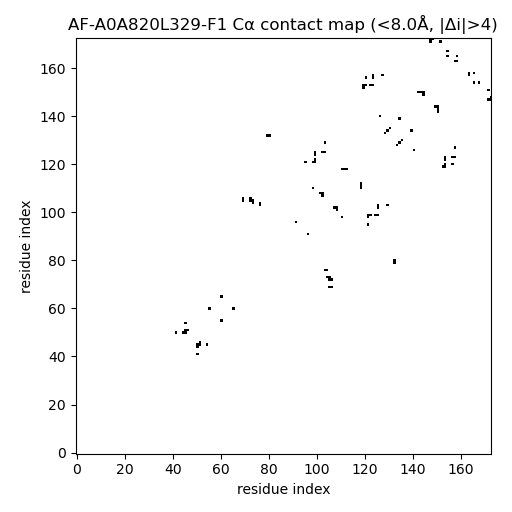 C 1
ATOM 806 O O . ARG A 1 97 ? -0.027 -5.247 13.276 1.00 88.31 97 ARG A O 1
ATOM 813 N N . GLN A 1 98 ? 2.021 -5.162 14.143 1.00 87.75 98 GLN A N 1
ATOM 814 C CA . GLN A 1 98 ? 1.837 -3.791 14.615 1.00 87.75 98 GLN A CA 1
ATOM 815 C C . GLN A 1 98 ? 1.541 -2.817 13.464 1.00 87.75 98 GLN A C 1
ATOM 817 O O . GLN A 1 98 ? 0.686 -1.946 13.603 1.00 87.75 98 GLN A O 1
ATOM 822 N N . ALA A 1 99 ? 2.211 -2.970 12.318 1.00 89.75 99 ALA A N 1
ATOM 823 C CA . ALA A 1 99 ? 1.956 -2.145 11.140 1.00 89.75 99 ALA A CA 1
ATOM 824 C C . ALA A 1 99 ? 0.531 -2.332 10.591 1.00 89.75 99 ALA A C 1
ATOM 826 O O . ALA A 1 99 ? -0.105 -1.346 10.222 1.00 89.75 99 ALA A O 1
ATOM 827 N N . ILE A 1 100 ? 0.025 -3.569 10.572 1.00 89.38 100 ILE A N 1
ATOM 828 C CA . ILE A 1 100 ? -1.348 -3.880 10.161 1.00 89.38 100 ILE A CA 1
ATOM 829 C C . ILE A 1 100 ? -2.343 -3.258 11.133 1.00 89.38 100 ILE A C 1
ATOM 831 O O . ILE A 1 100 ? -3.210 -2.509 10.699 1.00 89.38 100 ILE A O 1
ATOM 835 N N . LYS A 1 101 ? -2.178 -3.492 12.440 1.00 86.19 101 LYS A N 1
ATOM 836 C CA . LYS A 1 101 ? -3.032 -2.900 13.476 1.00 86.19 101 LYS A CA 1
ATOM 837 C C . LYS A 1 101 ? -3.103 -1.377 13.337 1.00 86.19 101 LYS A C 1
ATOM 839 O O . LYS A 1 101 ? -4.188 -0.816 13.226 1.00 86.19 101 LYS A O 1
ATOM 844 N N . ASN A 1 102 ? -1.948 -0.720 13.217 1.00 87.06 102 ASN A N 1
ATOM 845 C CA . ASN A 1 102 ? -1.889 0.725 13.015 1.00 87.06 102 ASN A CA 1
ATOM 846 C C . ASN A 1 102 ? -2.635 1.161 11.741 1.00 87.06 102 ASN A C 1
ATOM 848 O O . ASN A 1 102 ? -3.300 2.193 11.760 1.00 87.06 102 ASN A O 1
ATOM 852 N N . ALA A 1 103 ? -2.549 0.398 10.649 1.00 89.25 103 ALA A N 1
ATOM 853 C CA . ALA A 1 103 ? -3.254 0.704 9.405 1.00 89.25 103 ALA A CA 1
ATOM 854 C C . ALA A 1 103 ? -4.779 0.530 9.499 1.00 89.25 103 ALA A C 1
ATOM 856 O O . ALA A 1 103 ? -5.500 1.208 8.772 1.00 89.25 103 ALA A O 1
ATOM 857 N N . LEU A 1 104 ? -5.271 -0.348 10.376 1.00 84.56 104 LEU A N 1
ATOM 858 C CA . LEU A 1 104 ? -6.704 -0.526 10.628 1.00 84.56 104 LEU A CA 1
ATOM 859 C C . LEU A 1 104 ? -7.280 0.580 11.524 1.00 84.56 104 LEU A C 1
ATOM 861 O O . LEU A 1 104 ? -8.418 0.994 11.333 1.00 84.56 104 LEU A O 1
ATOM 865 N N . GLU A 1 105 ? -6.494 1.067 12.483 1.00 82.25 105 GLU A N 1
ATOM 866 C CA . GLU A 1 105 ? -6.956 2.017 13.505 1.00 82.25 105 GLU A CA 1
ATOM 867 C C . GLU 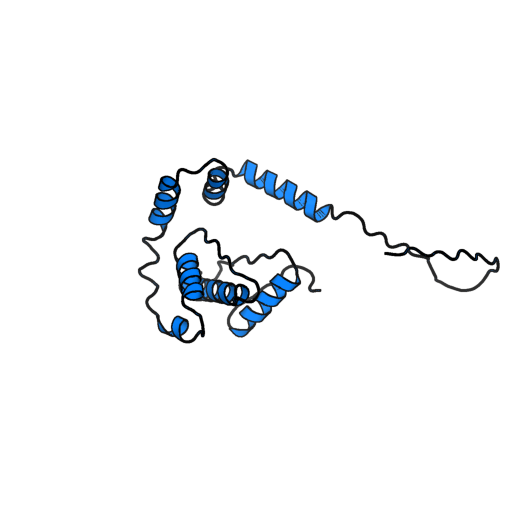A 1 105 ? -6.748 3.486 13.114 1.00 82.25 105 GLU A C 1
ATOM 869 O O . GLU A 1 105 ? -7.460 4.366 13.596 1.00 82.25 105 GLU A O 1
ATOM 874 N N . ASN A 1 106 ? -5.779 3.781 12.241 1.00 78.50 106 ASN A N 1
ATOM 875 C CA . ASN A 1 106 ? -5.418 5.153 11.892 1.00 78.50 106 ASN A CA 1
ATOM 876 C C . ASN A 1 106 ? -5.824 5.515 10.462 1.00 78.50 106 ASN A C 1
ATOM 878 O O . ASN A 1 106 ? -5.568 4.782 9.509 1.00 78.50 106 ASN A O 1
ATOM 882 N N . ARG A 1 107 ? -6.329 6.743 10.293 1.00 75.81 107 ARG A N 1
ATOM 883 C CA . ARG A 1 107 ? -6.671 7.334 8.985 1.00 75.81 107 ARG A CA 1
ATOM 884 C C . ARG A 1 107 ? -5.479 7.416 8.019 1.00 75.81 107 ARG A C 1
ATOM 886 O O . ARG A 1 107 ? -5.670 7.391 6.807 1.00 75.81 107 ARG A O 1
ATOM 893 N N . LEU A 1 108 ? -4.262 7.567 8.544 1.00 81.06 108 LEU A N 1
ATOM 894 C CA . LEU A 1 108 ? -3.025 7.633 7.770 1.00 81.06 108 LEU A CA 1
ATOM 895 C C . LEU A 1 108 ? -1.936 6.847 8.491 1.00 81.06 108 LEU A C 1
ATOM 897 O O . LEU A 1 108 ? -1.610 7.149 9.637 1.00 81.06 108 LEU A O 1
ATOM 901 N N . THR A 1 109 ? -1.338 5.890 7.787 1.00 85.38 109 THR A N 1
ATOM 902 C CA . THR A 1 109 ? -0.268 5.051 8.325 1.00 85.38 109 THR A CA 1
ATOM 903 C C . THR A 1 109 ? 0.886 4.974 7.338 1.00 85.38 109 THR A C 1
ATOM 905 O O . THR A 1 109 ? 0.706 4.607 6.178 1.00 85.38 109 THR A O 1
ATOM 908 N N . PHE A 1 110 ? 2.090 5.292 7.814 1.00 87.44 110 PHE A N 1
ATOM 909 C CA . PHE A 1 110 ? 3.327 5.102 7.063 1.00 87.44 110 PHE A CA 1
ATOM 910 C C . PHE A 1 110 ? 3.990 3.795 7.485 1.00 87.44 110 PHE A C 1
ATOM 912 O O . PHE A 1 110 ? 4.328 3.608 8.653 1.00 87.44 110 PHE A O 1
ATOM 919 N N . ILE A 1 111 ? 4.203 2.897 6.523 1.00 89.44 111 ILE A N 1
ATOM 920 C CA . ILE A 1 111 ? 4.881 1.619 6.747 1.00 89.44 111 ILE A CA 1
ATOM 921 C C . ILE A 1 111 ? 6.236 1.665 6.056 1.00 89.44 111 ILE A C 1
ATOM 923 O O . ILE A 1 111 ? 6.328 1.715 4.829 1.00 89.44 111 ILE A O 1
ATOM 927 N N . GLN A 1 112 ? 7.298 1.619 6.854 1.00 89.56 112 GLN A N 1
ATOM 928 C CA . GLN A 1 112 ? 8.673 1.612 6.373 1.00 89.56 112 GLN A CA 1
ATOM 929 C C . GLN A 1 112 ? 9.342 0.279 6.707 1.00 89.56 112 GLN A C 1
ATOM 931 O O . GLN A 1 112 ? 9.152 -0.282 7.782 1.00 89.56 112 GLN A O 1
ATOM 936 N N . GLY A 1 113 ? 10.166 -0.225 5.789 1.00 87.06 113 GLY A N 1
ATOM 937 C CA . GLY A 1 113 ? 10.981 -1.408 6.042 1.00 87.06 113 GLY A CA 1
ATOM 938 C C . GLY A 1 113 ? 12.127 -1.557 5.036 1.00 87.06 113 GLY A C 1
ATOM 939 O O . GLY A 1 113 ? 11.952 -1.165 3.875 1.00 87.06 113 GLY A O 1
ATOM 940 N N . PRO A 1 114 ? 13.278 -2.133 5.433 1.00 86.25 114 PRO A N 1
ATOM 941 C CA . PRO A 1 114 ? 14.367 -2.533 4.533 1.00 86.25 114 PRO A CA 1
ATOM 942 C C . PRO A 1 114 ? 13.910 -3.422 3.354 1.00 86.25 114 PRO A C 1
ATOM 944 O O . PRO A 1 114 ? 12.801 -3.972 3.368 1.00 86.25 114 PRO A O 1
ATOM 947 N N . PRO A 1 115 ? 14.704 -3.572 2.278 1.00 85.00 115 PRO A N 1
ATOM 948 C CA . PRO A 1 115 ? 14.375 -4.512 1.204 1.00 85.00 115 PRO A CA 1
ATOM 949 C C . PRO A 1 115 ? 14.212 -5.937 1.760 1.00 85.00 115 PRO A C 1
ATOM 951 O O . PRO A 1 115 ? 14.952 -6.353 2.643 1.00 85.00 115 PRO A O 1
ATOM 954 N N . GLY A 1 116 ? 13.210 -6.675 1.272 1.00 82.81 116 GLY A N 1
ATOM 955 C CA . GLY A 1 116 ? 12.945 -8.055 1.704 1.00 82.81 116 GLY A CA 1
ATOM 956 C C . GLY A 1 116 ? 12.103 -8.230 2.978 1.00 82.81 116 GLY A C 1
ATOM 957 O O . GLY A 1 116 ? 11.702 -9.349 3.264 1.00 82.81 116 GLY A O 1
ATOM 958 N N . THR A 1 117 ? 11.729 -7.170 3.708 1.00 83.12 117 THR A N 1
ATOM 959 C CA . THR A 1 117 ? 10.978 -7.293 4.985 1.00 83.12 117 THR A CA 1
ATOM 960 C C . THR A 1 117 ? 9.473 -7.555 4.845 1.00 83.12 117 THR A C 1
ATOM 962 O O . THR A 1 117 ? 8.693 -7.264 5.751 1.00 83.12 117 THR A O 1
ATOM 965 N N . GLY A 1 118 ? 9.032 -8.061 3.693 1.00 85.38 118 GLY A N 1
ATOM 966 C CA . GLY A 1 118 ? 7.633 -8.430 3.482 1.00 85.38 118 GLY A CA 1
ATOM 967 C C . GLY A 1 118 ? 6.654 -7.260 3.353 1.00 85.38 118 GLY A C 1
ATOM 968 O O . GLY A 1 118 ? 5.467 -7.483 3.510 1.00 85.38 118 GLY A O 1
ATOM 969 N N . LYS A 1 119 ? 7.095 -6.036 3.019 1.00 91.50 119 LYS A N 1
ATOM 970 C CA . LYS A 1 119 ? 6.197 -4.866 2.857 1.00 91.50 119 LYS A CA 1
ATOM 971 C C . LYS A 1 119 ? 4.978 -5.154 1.974 1.00 91.50 119 LYS A C 1
ATOM 973 O O . LYS A 1 119 ? 3.863 -4.843 2.360 1.00 91.50 119 LYS A O 1
ATOM 978 N N . THR A 1 120 ? 5.189 -5.784 0.816 1.00 90.56 120 THR A N 1
ATOM 979 C CA . THR A 1 120 ? 4.101 -6.169 -0.099 1.00 90.56 120 THR A CA 1
ATOM 980 C C . THR A 1 120 ? 3.141 -7.173 0.535 1.00 90.56 120 THR A C 1
ATOM 982 O O . THR A 1 120 ? 1.939 -7.071 0.321 1.00 90.56 120 THR A O 1
ATOM 985 N N . GLU A 1 121 ? 3.661 -8.114 1.324 1.00 89.44 121 GLU A N 1
ATOM 986 C CA . GLU A 1 121 ? 2.848 -9.089 2.056 1.00 89.44 121 GLU A CA 1
ATOM 987 C C . GLU A 1 121 ? 2.011 -8.386 3.130 1.00 89.44 121 GLU A C 1
ATOM 989 O O . GLU A 1 121 ? 0.802 -8.567 3.200 1.00 89.44 121 GLU A O 1
ATOM 994 N N . THR A 1 122 ? 2.634 -7.493 3.901 1.00 91.38 122 THR A N 1
ATOM 995 C CA . THR A 1 122 ? 1.955 -6.664 4.901 1.00 91.38 122 THR A CA 1
ATOM 996 C C . THR A 1 122 ? 0.860 -5.802 4.269 1.00 91.38 122 THR A C 1
ATOM 998 O O . THR A 1 122 ? -0.245 -5.747 4.795 1.00 91.38 122 THR A O 1
ATOM 1001 N N . SER A 1 123 ? 1.116 -5.176 3.115 1.00 92.38 123 SER A N 1
ATOM 1002 C CA . SER A 1 123 ? 0.097 -4.414 2.380 1.00 92.38 123 SER A CA 1
ATOM 1003 C C . SER A 1 123 ? -1.069 -5.286 1.915 1.00 92.38 123 SER A C 1
ATOM 1005 O O . SER A 1 123 ? -2.212 -4.849 2.002 1.00 92.38 123 SER A O 1
ATOM 1007 N N . ALA A 1 124 ? -0.804 -6.509 1.443 1.00 91.12 124 ALA A N 1
ATOM 1008 C CA . ALA A 1 124 ? -1.859 -7.437 1.043 1.00 91.12 124 ALA A CA 1
ATOM 1009 C C . ALA A 1 124 ? -2.761 -7.810 2.231 1.00 91.12 124 ALA A C 1
ATOM 1011 O O . ALA A 1 124 ? -3.979 -7.797 2.083 1.00 91.12 124 ALA A O 1
ATOM 1012 N N . TRP A 1 125 ? -2.175 -8.047 3.410 1.00 89.62 125 TRP A N 1
ATOM 1013 C CA . TRP A 1 125 ? -2.921 -8.304 4.645 1.00 89.62 125 TRP A CA 1
ATOM 1014 C C . TRP A 1 125 ? -3.787 -7.127 5.085 1.00 89.62 125 TRP A C 1
ATOM 1016 O O . TRP A 1 125 ? -4.938 -7.327 5.457 1.00 89.62 125 TRP A O 1
ATOM 1026 N N . ILE A 1 126 ? -3.273 -5.899 4.998 1.00 91.00 126 ILE A N 1
ATOM 1027 C CA . ILE A 1 126 ? -4.062 -4.697 5.314 1.00 91.00 126 ILE A CA 1
ATOM 1028 C C . ILE A 1 126 ? -5.292 -4.620 4.410 1.00 91.00 126 ILE A C 1
ATOM 1030 O O . ILE A 1 126 ? -6.400 -4.435 4.898 1.00 91.00 126 ILE A O 1
ATOM 1034 N N . ILE A 1 127 ? -5.105 -4.806 3.102 1.00 90.75 127 ILE A N 1
ATOM 1035 C CA . ILE A 1 127 ? -6.198 -4.751 2.124 1.00 90.75 127 ILE A CA 1
ATOM 1036 C C . ILE A 1 127 ? -7.212 -5.871 2.373 1.00 90.75 127 ILE A C 1
ATOM 1038 O O . ILE A 1 127 ? -8.412 -5.612 2.344 1.00 90.75 127 ILE A O 1
ATOM 1042 N N . HIS A 1 128 ? -6.738 -7.094 2.632 1.00 87.69 128 HIS A N 1
ATOM 1043 C CA . HIS A 1 128 ? -7.582 -8.238 2.986 1.00 87.69 128 HIS A CA 1
ATOM 1044 C C . HIS A 1 128 ? -8.467 -7.903 4.189 1.00 87.69 128 HIS A C 1
ATOM 1046 O O . HIS A 1 128 ? -9.686 -7.958 4.089 1.00 87.69 128 HIS A O 1
ATOM 1052 N N . LEU A 1 129 ? -7.871 -7.455 5.295 1.00 85.31 129 LEU A N 1
ATOM 1053 C CA . LEU A 1 129 ? -8.605 -7.144 6.523 1.00 85.31 129 LEU A CA 1
ATOM 1054 C C . LEU A 1 129 ? -9.530 -5.935 6.380 1.00 85.31 129 LEU A C 1
ATOM 1056 O O . LEU A 1 129 ? -10.599 -5.913 6.987 1.00 85.31 129 LEU A O 1
ATOM 1060 N N . TRP A 1 130 ? -9.156 -4.946 5.570 1.00 86.75 130 TRP A N 1
ATOM 1061 C CA . TRP A 1 130 ? -10.044 -3.849 5.205 1.00 86.75 130 TRP A CA 1
ATOM 1062 C C . TRP A 1 130 ? -11.308 -4.353 4.509 1.00 86.75 130 TRP A C 1
ATOM 1064 O O . TRP A 1 130 ? -12.410 -4.007 4.934 1.00 86.75 130 TRP A O 1
ATOM 1074 N N . LEU A 1 131 ? -11.156 -5.195 3.483 1.00 83.69 131 LEU A N 1
ATOM 1075 C CA . LEU A 1 131 ? -12.284 -5.759 2.738 1.00 83.69 131 LEU A CA 1
ATOM 1076 C C . LEU A 1 131 ? -13.176 -6.658 3.598 1.00 83.69 131 LEU A C 1
ATOM 1078 O O . LEU A 1 131 ? -14.379 -6.668 3.378 1.00 83.69 131 LEU A O 1
ATOM 1082 N N . GLN A 1 132 ? -12.608 -7.386 4.562 1.00 80.44 132 GLN A N 1
ATOM 1083 C CA . GLN A 1 132 ? -13.384 -8.267 5.440 1.00 80.44 132 GLN A CA 1
ATOM 1084 C C . GLN A 1 132 ? -14.164 -7.501 6.519 1.00 80.44 132 GLN A C 1
ATOM 1086 O O . GLN A 1 132 ? -15.298 -7.859 6.817 1.00 80.44 132 GLN A O 1
ATOM 1091 N N . ASN A 1 133 ? -13.578 -6.448 7.106 1.00 75.12 133 ASN A N 1
ATOM 1092 C CA . ASN A 1 133 ? -14.105 -5.865 8.349 1.00 75.12 133 ASN A CA 1
ATOM 1093 C C . ASN A 1 133 ? -14.741 -4.476 8.201 1.00 75.12 133 ASN A C 1
ATOM 1095 O O . ASN A 1 133 ? -15.550 -4.088 9.041 1.00 75.12 133 ASN A O 1
ATOM 1099 N N . PHE A 1 134 ? -14.360 -3.692 7.187 1.00 70.25 134 PHE A N 1
ATOM 1100 C CA . PHE A 1 134 ? -14.680 -2.255 7.158 1.00 70.25 134 PHE A CA 1
ATOM 1101 C C . PHE A 1 134 ? -15.490 -1.816 5.944 1.00 70.25 134 PHE A C 1
ATOM 1103 O O . PHE A 1 134 ? -16.214 -0.824 6.028 1.00 70.25 134 PHE A O 1
ATOM 1110 N N . PHE A 1 135 ? -15.382 -2.524 4.823 1.00 70.25 135 PHE A N 1
ATOM 1111 C CA . PHE A 1 135 ? -16.025 -2.120 3.578 1.00 70.25 135 PHE A CA 1
ATOM 1112 C C . PHE A 1 135 ? -17.221 -3.018 3.265 1.00 70.25 135 PHE A C 1
ATOM 1114 O O . PHE A 1 135 ? -17.098 -4.233 3.154 1.00 70.25 135 PHE A O 1
ATOM 1121 N N . GLN A 1 136 ? -18.390 -2.397 3.105 1.00 66.31 136 GLN A N 1
ATOM 1122 C CA . GLN A 1 136 ? -19.591 -3.072 2.612 1.00 66.31 136 GLN A CA 1
ATOM 1123 C C . GLN A 1 136 ? -19.527 -3.247 1.088 1.00 66.31 136 GLN A C 1
ATOM 1125 O O . GLN A 1 136 ? -18.739 -2.588 0.398 1.00 66.31 136 GLN A O 1
ATOM 1130 N N . GLU A 1 137 ? -20.398 -4.103 0.544 1.00 66.62 137 GLU A N 1
ATOM 1131 C CA . GLU A 1 137 ? -20.569 -4.22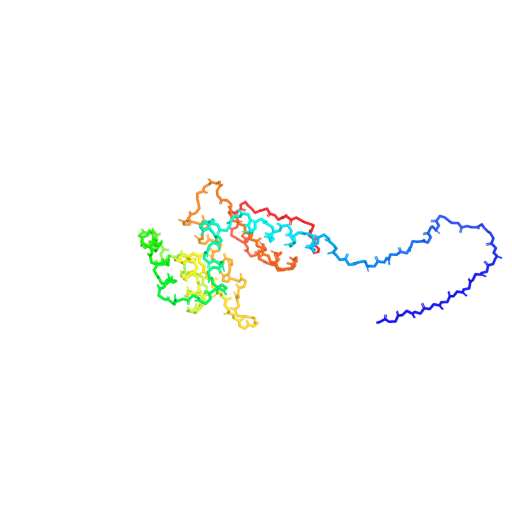6 -0.904 1.00 66.62 137 GLU A CA 1
ATOM 1132 C C . GLU A 1 137 ? -20.774 -2.844 -1.551 1.00 66.62 137 GLU A C 1
ATOM 1134 O O . GLU A 1 137 ? -21.651 -2.073 -1.169 1.00 66.62 137 GLU A O 1
ATOM 1139 N N . GLY A 1 138 ? -19.937 -2.522 -2.541 1.00 69.19 138 GLY A N 1
ATOM 1140 C CA . GLY A 1 138 ? -20.019 -1.268 -3.296 1.00 69.19 138 GLY A CA 1
ATOM 1141 C C . GLY A 1 138 ? -19.029 -0.173 -2.888 1.00 69.19 138 GLY A C 1
ATOM 1142 O O . GLY A 1 138 ? -18.968 0.838 -3.585 1.00 69.19 138 GLY A O 1
ATOM 1143 N N . GLN A 1 139 ? -18.211 -0.358 -1.844 1.00 81.94 139 GLN A N 1
ATOM 1144 C CA . GLN A 1 139 ? -17.134 0.581 -1.497 1.00 81.94 139 GLN A CA 1
ATOM 1145 C C . GLN A 1 139 ? -15.766 0.075 -2.000 1.00 81.94 139 GLN A C 1
ATOM 1147 O O . GLN A 1 139 ? -15.159 -0.790 -1.368 1.00 81.94 139 GLN A O 1
ATOM 1152 N N . PRO A 1 140 ? -15.257 0.570 -3.148 1.00 87.19 140 PRO A N 1
ATOM 1153 C CA . PRO A 1 140 ? -14.002 0.081 -3.707 1.00 87.19 140 PRO A CA 1
ATOM 1154 C C . PRO A 1 140 ? -12.783 0.638 -2.963 1.00 87.19 140 PRO A C 1
ATOM 1156 O O . PRO A 1 140 ? -12.717 1.825 -2.642 1.00 87.19 140 PRO A O 1
ATOM 1159 N N . ILE A 1 141 ? -11.760 -0.202 -2.796 1.00 89.06 141 ILE A N 1
ATOM 1160 C CA . ILE A 1 141 ? -10.434 0.220 -2.334 1.00 89.06 141 ILE A CA 1
ATOM 1161 C C . ILE A 1 141 ? -9.570 0.563 -3.550 1.00 89.06 141 ILE A C 1
ATOM 1163 O O . ILE A 1 141 ? -9.367 -0.270 -4.437 1.00 89.06 141 ILE A O 1
ATOM 1167 N N . LEU A 1 142 ? -9.028 1.783 -3.585 1.00 91.94 142 LEU A N 1
ATOM 1168 C CA . LEU A 1 142 ? -8.055 2.188 -4.598 1.00 91.94 142 LEU A CA 1
ATOM 1169 C C . LEU A 1 142 ? -6.640 1.803 -4.159 1.00 91.94 142 LEU A C 1
ATOM 1171 O O . LEU A 1 142 ? -6.146 2.266 -3.133 1.00 91.94 142 LEU A O 1
ATOM 1175 N N . ILE A 1 143 ? -5.969 1.002 -4.983 1.00 92.50 143 ILE A N 1
ATOM 1176 C CA . ILE A 1 143 ? -4.585 0.580 -4.771 1.00 92.50 143 ILE A CA 1
ATOM 1177 C C . ILE A 1 143 ? -3.710 1.213 -5.853 1.00 92.50 143 ILE A C 1
ATOM 1179 O O . ILE A 1 143 ? -3.945 1.016 -7.045 1.00 92.50 143 ILE A O 1
ATOM 1183 N N . CYS A 1 144 ? -2.672 1.937 -5.434 1.00 93.75 144 CYS A N 1
ATOM 1184 C CA . CYS A 1 144 ? -1.742 2.630 -6.325 1.00 93.75 144 CYS A CA 1
ATOM 1185 C C . CYS A 1 144 ? -0.292 2.245 -6.010 1.00 93.75 144 CYS A C 1
ATOM 1187 O O . CYS A 1 144 ? 0.072 2.066 -4.849 1.00 93.75 144 CYS A O 1
ATOM 1189 N N . ALA A 1 145 ? 0.551 2.169 -7.040 1.00 92.56 145 ALA A N 1
ATOM 1190 C CA . ALA A 1 145 ? 2.000 2.052 -6.899 1.00 92.56 145 ALA A CA 1
ATOM 1191 C C . ALA A 1 145 ? 2.713 2.780 -8.049 1.00 92.56 145 ALA A C 1
ATOM 1193 O O . ALA A 1 145 ? 2.116 3.041 -9.092 1.00 92.56 145 ALA A O 1
ATOM 1194 N N . GLU A 1 146 ? 3.997 3.089 -7.861 1.00 89.62 146 GLU A N 1
ATOM 1195 C CA . GLU A 1 146 ? 4.795 3.857 -8.827 1.00 89.62 146 GLU A CA 1
ATOM 1196 C C . GLU A 1 146 ? 5.091 3.082 -10.125 1.00 89.62 146 GLU A C 1
ATOM 1198 O O . GLU A 1 146 ? 5.209 3.674 -11.197 1.00 89.62 146 GLU A O 1
A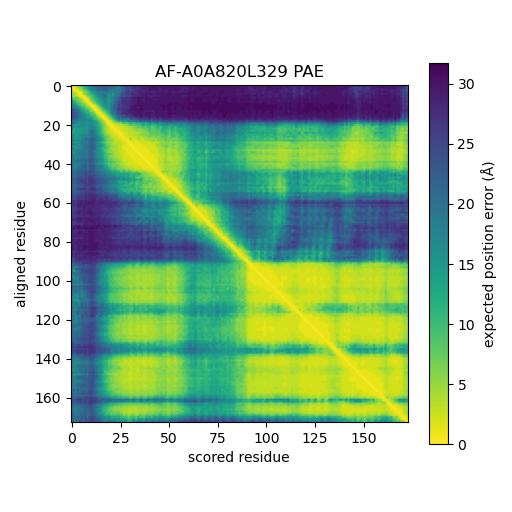TOM 1203 N N . THR A 1 147 ? 5.193 1.750 -10.056 1.00 90.75 147 THR A N 1
ATOM 1204 C CA . THR A 1 147 ? 5.558 0.905 -11.204 1.00 90.75 147 THR A CA 1
ATOM 1205 C C . THR A 1 147 ? 4.503 -0.157 -11.494 1.00 90.75 147 THR A C 1
ATOM 1207 O O . THR A 1 147 ? 3.868 -0.686 -10.581 1.00 90.75 147 THR A O 1
ATOM 1210 N N . HIS A 1 148 ? 4.361 -0.532 -12.773 1.00 90.19 148 HIS A N 1
ATOM 1211 C CA . HIS A 1 148 ? 3.470 -1.624 -13.192 1.00 90.19 148 HIS A CA 1
ATOM 1212 C C . HIS A 1 148 ? 3.786 -2.920 -12.436 1.00 90.19 148 HIS A C 1
ATOM 1214 O O . HIS A 1 148 ? 2.891 -3.516 -11.847 1.00 90.19 148 HIS A O 1
ATOM 1220 N N . GLN A 1 149 ? 5.072 -3.278 -12.343 1.00 91.62 149 GLN A N 1
ATOM 1221 C CA . GLN A 1 149 ? 5.520 -4.484 -11.649 1.00 91.62 149 GLN A CA 1
ATOM 1222 C C . GLN A 1 149 ? 5.114 -4.498 -10.167 1.00 91.62 149 GLN A C 1
ATOM 1224 O O . GLN A 1 149 ? 4.757 -5.552 -9.643 1.00 91.62 149 GLN A O 1
ATOM 1229 N N . ALA A 1 150 ? 5.144 -3.351 -9.480 1.00 90.81 150 ALA A N 1
ATOM 1230 C CA . ALA A 1 150 ? 4.700 -3.267 -8.091 1.00 90.81 150 ALA A CA 1
ATOM 1231 C C . ALA A 1 150 ? 3.189 -3.519 -7.960 1.00 90.81 150 ALA A C 1
ATOM 1233 O O . ALA A 1 150 ? 2.781 -4.296 -7.093 1.00 90.81 150 ALA A O 1
ATOM 1234 N N . VAL A 1 151 ? 2.376 -2.928 -8.845 1.00 92.12 151 VAL A N 1
ATOM 1235 C CA . VAL A 1 151 ? 0.923 -3.174 -8.884 1.00 92.12 151 VAL A CA 1
ATOM 1236 C C . VAL A 1 151 ? 0.634 -4.647 -9.167 1.00 92.12 151 VAL A C 1
ATOM 1238 O O . VAL A 1 151 ? -0.184 -5.259 -8.483 1.00 92.12 151 VAL A O 1
ATOM 1241 N N . ASP A 1 152 ? 1.327 -5.241 -10.135 1.00 91.69 152 ASP A N 1
ATOM 1242 C CA . ASP A 1 152 ? 1.078 -6.618 -10.564 1.00 91.69 152 ASP A CA 1
ATOM 1243 C C . ASP A 1 152 ? 1.521 -7.628 -9.495 1.00 91.69 152 ASP A C 1
ATOM 1245 O O . ASP A 1 152 ? 0.846 -8.630 -9.252 1.00 91.69 152 ASP A O 1
ATOM 1249 N N . ASN A 1 153 ? 2.618 -7.344 -8.786 1.00 90.94 153 ASN A N 1
ATOM 1250 C CA . ASN A 1 153 ? 3.066 -8.154 -7.656 1.00 90.94 153 ASN A CA 1
ATOM 1251 C C . ASN A 1 153 ? 2.051 -8.158 -6.512 1.00 90.94 153 ASN A C 1
ATOM 1253 O O . ASN A 1 153 ? 1.749 -9.227 -5.980 1.00 90.94 153 ASN A O 1
ATOM 1257 N N . LEU A 1 154 ? 1.508 -6.993 -6.155 1.00 91.94 154 LEU A N 1
ATOM 1258 C CA . LEU A 1 154 ? 0.475 -6.893 -5.126 1.00 91.94 154 LEU A CA 1
ATOM 1259 C C . LEU A 1 154 ? -0.835 -7.551 -5.584 1.00 91.94 154 LEU A C 1
ATOM 1261 O O . LEU A 1 154 ? -1.430 -8.322 -4.839 1.00 91.94 154 LEU A O 1
ATOM 1265 N N . THR A 1 155 ? -1.226 -7.335 -6.841 1.00 91.31 155 THR A N 1
ATOM 1266 C CA . THR A 1 155 ? -2.396 -7.977 -7.458 1.00 91.31 155 THR A CA 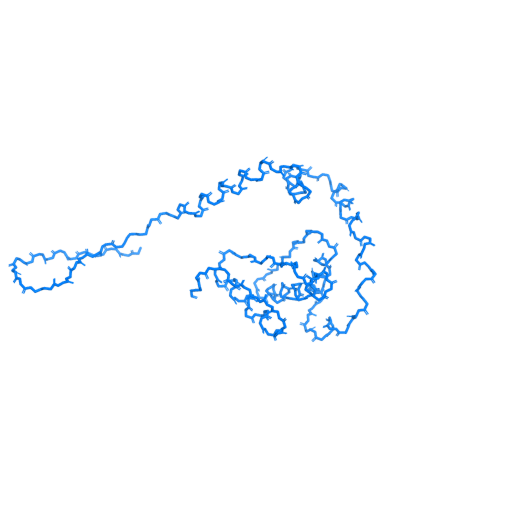1
ATOM 1267 C C . THR A 1 155 ? -2.302 -9.500 -7.368 1.00 91.31 155 THR A C 1
ATOM 1269 O O . THR A 1 155 ? -3.246 -10.154 -6.935 1.00 91.31 155 THR A O 1
ATOM 1272 N N . ARG A 1 156 ? -1.141 -10.081 -7.698 1.00 90.50 156 ARG A N 1
ATOM 1273 C CA . ARG A 1 156 ? -0.919 -11.532 -7.613 1.00 90.50 156 ARG A CA 1
ATOM 1274 C C . ARG A 1 156 ? -1.082 -12.068 -6.191 1.00 90.50 156 ARG A C 1
ATOM 1276 O O . ARG A 1 156 ? -1.616 -13.160 -6.039 1.00 90.50 156 ARG A O 1
ATOM 1283 N N . ARG A 1 157 ? -0.644 -11.320 -5.171 1.00 89.38 157 ARG A N 1
ATOM 1284 C CA . ARG A 1 157 ? -0.855 -11.683 -3.758 1.00 89.38 157 ARG A CA 1
ATOM 1285 C C . ARG A 1 157 ? -2.337 -11.676 -3.406 1.00 89.38 157 ARG A C 1
ATOM 1287 O O . ARG A 1 157 ? -2.829 -12.647 -2.855 1.00 89.38 157 ARG A O 1
ATOM 1294 N N . LEU A 1 158 ? -3.063 -10.635 -3.807 1.00 89.00 158 LEU A N 1
ATOM 1295 C CA . LEU A 1 158 ? -4.494 -10.514 -3.517 1.00 89.00 158 LEU A CA 1
ATOM 1296 C C . LEU A 1 158 ? -5.340 -11.601 -4.197 1.00 89.00 158 LEU A C 1
ATOM 1298 O O . LEU A 1 158 ? -6.299 -12.098 -3.614 1.00 89.00 158 LEU A O 1
ATOM 1302 N N . LEU A 1 159 ? -4.962 -12.025 -5.404 1.00 88.38 159 LEU A N 1
ATOM 1303 C CA . LEU A 1 159 ? -5.647 -13.105 -6.123 1.00 88.38 159 LEU A CA 1
ATOM 1304 C C . LEU A 1 159 ? -5.543 -14.472 -5.423 1.00 88.38 159 LEU A C 1
ATOM 1306 O O . LEU A 1 159 ? -6.353 -15.357 -5.707 1.00 88.38 159 LEU A O 1
ATOM 1310 N N . GLN A 1 160 ? -4.589 -14.661 -4.502 1.00 84.31 160 GLN A N 1
ATOM 1311 C CA . GLN A 1 160 ? -4.476 -15.900 -3.721 1.00 84.31 160 GLN A CA 1
ATOM 1312 C C . GLN A 1 160 ? -5.677 -16.104 -2.792 1.00 84.31 160 GLN A C 1
ATOM 1314 O O . GLN A 1 160 ? -6.082 -17.243 -2.580 1.00 84.31 160 GLN A O 1
ATOM 1319 N N . TYR A 1 161 ? -6.303 -15.019 -2.332 1.00 77.75 161 TYR A N 1
ATOM 1320 C CA . TYR A 1 161 ? -7.460 -15.069 -1.439 1.00 77.75 161 TYR A CA 1
ATOM 1321 C C . TYR A 1 161 ? -8.779 -15.417 -2.160 1.00 77.75 161 TYR A C 1
ATOM 1323 O O . TYR A 1 161 ? -9.787 -15.598 -1.494 1.00 77.75 161 TYR A O 1
ATOM 1331 N N . ARG A 1 162 ? -8.788 -15.556 -3.505 1.00 66.19 162 ARG A N 1
ATOM 1332 C CA . ARG A 1 162 ? -9.886 -16.055 -4.386 1.00 66.19 162 ARG A CA 1
ATOM 1333 C C . ARG A 1 162 ? -11.268 -15.370 -4.283 1.00 66.19 162 ARG A C 1
ATOM 1335 O O . ARG A 1 162 ? -12.122 -15.663 -5.114 1.00 66.19 162 ARG A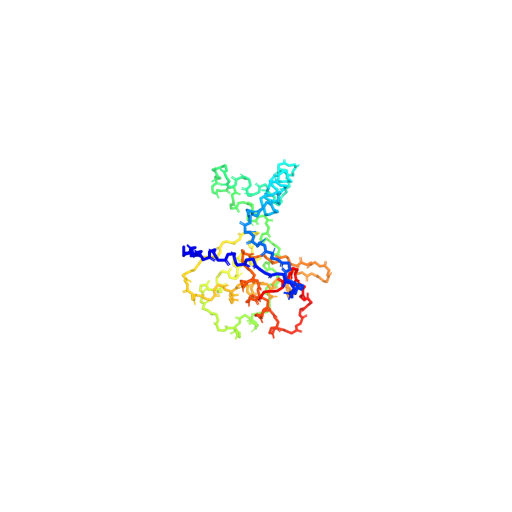 O 1
ATOM 1342 N N . GLN A 1 163 ? -11.488 -14.465 -3.333 1.00 75.56 163 GLN A N 1
ATOM 1343 C CA . GLN A 1 163 ? -12.809 -13.927 -2.974 1.00 75.56 163 GLN A CA 1
ATOM 1344 C C . GLN A 1 163 ? -13.070 -12.504 -3.498 1.00 75.56 163 GLN A C 1
ATOM 1346 O O . GLN A 1 163 ? -14.190 -12.008 -3.415 1.00 75.56 163 GLN A O 1
ATOM 1351 N N . TYR A 1 164 ? -12.062 -11.835 -4.064 1.00 82.81 164 TYR A N 1
ATOM 1352 C CA . TYR A 1 164 ? -12.145 -10.406 -4.376 1.00 82.81 164 TYR A CA 1
ATOM 1353 C C . TYR A 1 164 ? -12.390 -10.119 -5.857 1.00 82.81 164 TYR A C 1
ATOM 1355 O O . TYR A 1 164 ? -11.682 -10.619 -6.734 1.00 82.81 164 TYR A O 1
ATOM 1363 N N . ARG A 1 165 ? -13.342 -9.221 -6.142 1.00 86.88 165 ARG A N 1
ATOM 1364 C CA . ARG A 1 165 ? -13.493 -8.606 -7.468 1.00 86.88 165 ARG A CA 1
ATOM 1365 C C . ARG A 1 165 ? -12.413 -7.538 -7.657 1.00 86.88 165 ARG A C 1
ATOM 1367 O O . ARG A 1 165 ? -12.594 -6.383 -7.285 1.00 86.88 165 ARG A O 1
ATOM 1374 N N . LEU A 1 166 ? -11.291 -7.934 -8.249 1.00 89.00 166 LEU A N 1
ATOM 1375 C CA . LEU A 1 166 ? -10.149 -7.058 -8.507 1.00 89.00 166 LEU A CA 1
ATOM 1376 C C . LEU A 1 166 ? -10.171 -6.523 -9.945 1.00 89.00 166 LEU A C 1
ATOM 1378 O O . LEU A 1 166 ? -10.273 -7.292 -10.899 1.00 89.00 166 LEU A O 1
ATOM 1382 N N . ILE A 1 167 ? -10.026 -5.204 -10.104 1.00 91.25 167 ILE A N 1
ATOM 1383 C CA . ILE A 1 167 ? -9.916 -4.537 -11.410 1.00 91.25 167 ILE A CA 1
ATOM 1384 C C . ILE A 1 167 ? -8.527 -3.903 -11.527 1.00 91.25 167 ILE A C 1
ATOM 1386 O O . ILE A 1 167 ? -8.180 -2.995 -10.773 1.00 91.25 167 ILE A O 1
ATOM 1390 N N . ARG A 1 168 ? -7.734 -4.362 -12.501 1.00 91.25 168 ARG A N 1
ATOM 1391 C CA . ARG A 1 168 ? -6.425 -3.786 -12.836 1.00 91.25 168 ARG A CA 1
ATOM 1392 C C . ARG A 1 168 ? -6.589 -2.760 -13.955 1.00 91.25 168 ARG A C 1
ATOM 1394 O O . ARG A 1 168 ? -6.844 -3.126 -15.097 1.00 91.25 168 ARG A O 1
ATOM 1401 N N . TYR A 1 169 ? -6.424 -1.478 -13.634 1.00 91.06 169 TYR A N 1
ATOM 1402 C CA . TYR A 1 169 ? -6.541 -0.401 -14.621 1.00 91.06 169 TYR A CA 1
ATOM 1403 C C . TYR A 1 169 ? -5.219 -0.134 -15.354 1.00 91.06 169 TYR A C 1
ATOM 1405 O O . TYR A 1 169 ? -4.215 0.165 -14.709 1.00 91.06 169 TYR A O 1
ATOM 1413 N N . GLY A 1 170 ? -5.230 -0.174 -16.689 1.00 84.12 170 GLY A N 1
ATOM 1414 C CA . GLY A 1 170 ? -4.081 0.116 -17.557 1.00 84.12 170 GLY A CA 1
ATOM 1415 C C . GLY A 1 170 ? -3.455 -1.130 -18.189 1.00 84.12 170 GLY A C 1
ATOM 1416 O O . GLY A 1 170 ? -3.750 -2.253 -17.792 1.00 84.12 170 GLY A O 1
ATOM 1417 N N . GLU A 1 171 ? -2.591 -0.926 -19.185 1.00 78.00 171 GLU A N 1
ATOM 1418 C CA . GLU A 1 171 ? -1.959 -2.031 -19.914 1.00 78.00 171 GLU A CA 1
ATOM 1419 C C . GLU A 1 171 ? -0.945 -2.778 -19.023 1.00 78.00 171 GLU A C 1
ATOM 1421 O O . GLU A 1 171 ? -0.048 -2.142 -18.442 1.00 78.00 171 GLU A O 1
ATOM 1426 N N . PRO A 1 172 ? -1.076 -4.111 -18.879 1.00 67.38 172 PRO A N 1
ATOM 1427 C CA . PRO A 1 172 ? -0.043 -4.929 -18.257 1.00 67.38 172 PRO A CA 1
ATOM 1428 C C . PRO A 1 172 ? 1.212 -4.938 -19.143 1.00 67.38 172 PRO A C 1
ATOM 1430 O O . PRO A 1 172 ? 1.111 -4.877 -20.369 1.00 67.38 172 PRO A O 1
ATOM 1433 N N . ARG A 1 173 ? 2.393 -4.985 -18.520 1.00 58.38 173 ARG A N 1
ATOM 1434 C CA . ARG A 1 173 ? 3.686 -5.094 -19.210 1.00 58.38 173 ARG A CA 1
ATOM 1435 C C . ARG A 1 173 ? 4.381 -6.397 -18.872 1.00 58.38 173 ARG A C 1
ATOM 1437 O O . ARG A 1 173 ? 4.248 -6.833 -17.709 1.00 58.38 173 ARG A O 1
#

Secondary structure (DSSP, 8-state):
--------------------PPP-----HHHHHHHHHHHHHHHHTTT-TTTHHHHHHHS---HHHHHHHHHHHHTTTTTS---HHHHHHS---HHHHHHHHHHHH-SS------TTS-HHHHHHHHHHHHHHHT--TT-PPP---SSHHHHHHHHHHHGGGS-------S---